Protein AF-A0A965JV28-F1 (afdb_monomer_lite)

pLDDT: mean 87.9, std 7.73, range [60.5, 96.5]

Secondary structure (DSSP, 8-state):
---PPTT-SS-TTTS-HHHHHHH-HHHHHHHHHHHHHHHTT-

Foldseek 3Di:
DPADDPPGPDHLVPDDPVVCCVDDPVNVVVVVVVVVVVVVVD

Radius of gyration: 13.51 Å; chains: 1; bounding box: 28×16×37 Å

Sequence (42 aa):
PIFVPEGEIRTFAEMSLEEKNKHSHRARAFQKMIEFLNELKI

Structure (mmCIF, N/CA/C/O backbone):
data_AF-A0A965JV28-F1
#
_entry.id   AF-A0A965JV28-F1
#
loop_
_atom_site.group_PDB
_atom_site.id
_atom_site.type_symbol
_atom_site.label_atom_id
_atom_site.label_alt_id
_atom_site.label_comp_id
_atom_site.label_asym_id
_atom_site.label_entity_id
_atom_site.label_seq_id
_atom_site.pdbx_PDB_ins_code
_atom_site.Cartn_x
_atom_site.Cartn_y
_atom_site.Cartn_z
_atom_site.occupancy
_atom_site.B_iso_or_equiv
_atom_site.auth_seq_id
_atom_site.auth_comp_id
_atom_site.auth_asym_id
_atom_site.auth_atom_id
_atom_site.pdbx_PDB_model_num
ATOM 1 N N . PRO A 1 1 ? 14.638 -2.447 -9.875 1.00 66.94 1 PRO A N 1
ATOM 2 C CA . PRO A 1 1 ? 13.191 -2.238 -10.121 1.00 66.94 1 PRO A CA 1
ATOM 3 C C . PRO A 1 1 ? 12.578 -3.420 -10.889 1.00 66.94 1 PRO A C 1
ATOM 5 O O . PRO A 1 1 ? 12.795 -3.542 -12.085 1.00 66.94 1 PRO A O 1
ATOM 8 N N . ILE A 1 2 ? 11.899 -4.330 -10.180 1.00 83.31 2 ILE A N 1
ATOM 9 C CA . ILE A 1 2 ? 11.367 -5.586 -10.759 1.00 83.31 2 ILE A CA 1
ATOM 10 C C . ILE A 1 2 ? 9.873 -5.800 -10.492 1.00 83.31 2 ILE A C 1
ATOM 12 O O . ILE A 1 2 ? 9.282 -6.737 -11.012 1.00 83.31 2 ILE A O 1
ATOM 16 N N . PHE A 1 3 ? 9.261 -4.954 -9.661 1.00 89.12 3 PHE A N 1
ATOM 17 C CA . PHE A 1 3 ? 7.862 -5.103 -9.282 1.00 89.12 3 PHE A CA 1
ATOM 18 C C . PHE A 1 3 ? 6.983 -4.242 -10.183 1.00 89.12 3 PHE A C 1
ATOM 20 O O . PHE A 1 3 ? 7.023 -3.011 -10.089 1.00 89.12 3 PHE A O 1
ATOM 27 N N . VAL A 1 4 ? 6.203 -4.908 -11.027 1.00 90.25 4 VAL A N 1
ATOM 28 C CA . VAL A 1 4 ? 5.113 -4.330 -11.815 1.00 90.25 4 VAL A CA 1
ATOM 29 C C . VAL A 1 4 ? 3.810 -4.710 -11.108 1.00 90.25 4 VAL A C 1
ATOM 31 O O . VAL A 1 4 ? 3.567 -5.903 -10.915 1.00 90.25 4 VAL A O 1
ATOM 34 N N . PRO A 1 5 ? 3.007 -3.740 -10.640 1.00 87.62 5 PRO A N 1
ATOM 35 C CA . PRO A 1 5 ? 1.720 -4.048 -10.037 1.00 87.62 5 PRO A CA 1
ATOM 36 C C . PRO A 1 5 ? 0.756 -4.619 -11.081 1.00 87.62 5 PRO A C 1
ATOM 38 O O . PRO A 1 5 ? 0.856 -4.340 -12.274 1.00 87.62 5 PRO A O 1
ATOM 41 N N . GLU A 1 6 ? -0.195 -5.420 -10.615 1.00 87.38 6 GLU A N 1
ATOM 42 C CA . GLU A 1 6 ? -1.215 -6.027 -11.467 1.00 87.38 6 GLU A CA 1
ATOM 43 C C . GLU A 1 6 ? -2.014 -4.964 -12.242 1.00 87.38 6 GLU A C 1
ATOM 45 O O . GLU A 1 6 ? -2.458 -3.969 -11.666 1.00 87.38 6 GLU A O 1
ATOM 50 N N . GLY A 1 7 ? -2.194 -5.185 -13.549 1.00 88.50 7 GLY A N 1
ATOM 51 C CA . GLY A 1 7 ? -2.929 -4.278 -14.439 1.00 88.50 7 GLY A CA 1
ATOM 52 C C . GLY A 1 7 ? -2.123 -3.086 -14.965 1.00 88.50 7 GLY A C 1
ATOM 53 O O . GLY A 1 7 ? -2.684 -2.245 -15.662 1.00 88.50 7 GLY A O 1
ATOM 54 N N . GLU A 1 8 ? -0.828 -3.015 -14.667 1.00 90.94 8 GLU A N 1
ATOM 55 C CA . GLU A 1 8 ? 0.068 -1.958 -15.132 1.00 90.94 8 GLU A CA 1
ATOM 56 C C . GLU A 1 8 ? 1.228 -2.512 -15.956 1.00 90.94 8 GLU A C 1
ATOM 58 O O . GLU A 1 8 ? 1.584 -3.686 -15.869 1.00 90.94 8 GLU A O 1
ATOM 63 N N . ILE A 1 9 ? 1.824 -1.642 -16.768 1.00 93.06 9 ILE A N 1
ATOM 64 C CA . ILE A 1 9 ? 2.998 -1.973 -17.596 1.00 93.06 9 ILE A CA 1
ATOM 65 C C . ILE A 1 9 ? 4.295 -1.394 -17.023 1.00 93.06 9 ILE A C 1
ATOM 67 O O . ILE A 1 9 ? 5.387 -1.807 -17.405 1.00 93.06 9 ILE A O 1
ATOM 71 N N . ARG A 1 10 ? 4.171 -0.433 -16.102 1.00 92.50 10 ARG A N 1
ATOM 72 C CA . ARG A 1 10 ? 5.277 0.270 -15.444 1.00 92.50 10 ARG A CA 1
ATOM 73 C C . ARG A 1 10 ? 5.638 -0.405 -14.126 1.00 92.50 10 ARG A C 1
ATOM 75 O O . ARG A 1 10 ? 4.770 -0.84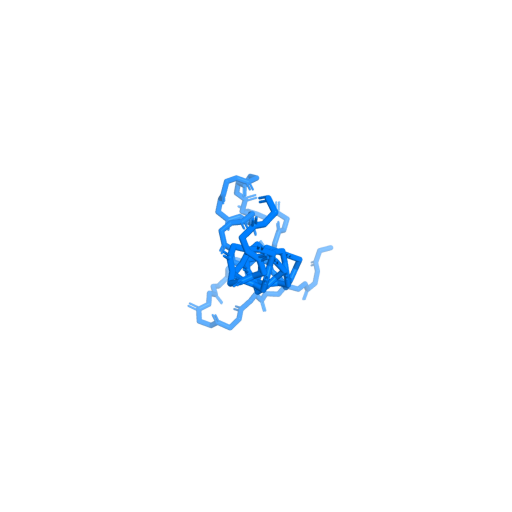5 -13.376 1.00 92.50 10 ARG A O 1
ATOM 82 N N . THR A 1 11 ? 6.917 -0.421 -13.779 1.00 92.25 11 THR A N 1
ATOM 83 C CA . THR A 1 11 ? 7.378 -0.807 -12.444 1.00 92.25 11 THR A CA 1
ATOM 84 C C . THR A 1 11 ? 7.044 0.268 -11.409 1.00 92.25 11 THR A C 1
ATOM 86 O O . THR A 1 11 ? 6.916 1.451 -11.717 1.00 92.25 11 THR A O 1
ATOM 89 N N . PHE A 1 12 ? 7.024 -0.098 -10.126 1.00 89.12 12 PHE A N 1
ATOM 90 C CA . PHE A 1 12 ? 6.902 0.876 -9.030 1.00 89.12 12 PHE A CA 1
ATOM 91 C C . PHE A 1 12 ? 7.986 1.963 -8.999 1.00 89.12 12 PHE A C 1
ATOM 93 O O . PHE A 1 12 ? 7.801 2.958 -8.304 1.00 89.12 12 PHE A O 1
ATOM 100 N N . ALA A 1 13 ? 9.127 1.767 -9.665 1.00 90.19 13 ALA A N 1
ATOM 101 C CA . ALA A 1 13 ? 10.173 2.787 -9.739 1.00 90.19 13 ALA A CA 1
ATOM 102 C C . ALA A 1 13 ? 9.910 3.829 -10.836 1.00 90.19 13 ALA A C 1
ATOM 104 O O . ALA A 1 13 ? 10.492 4.905 -10.790 1.00 90.19 13 ALA A O 1
ATOM 105 N N . GLU A 1 14 ? 9.041 3.510 -11.795 1.00 92.44 14 GLU A N 1
ATOM 106 C CA . GLU A 1 14 ? 8.632 4.393 -12.895 1.00 92.44 14 GLU A CA 1
ATOM 107 C C . GLU A 1 14 ? 7.346 5.170 -12.572 1.00 92.44 14 GLU A C 1
ATOM 109 O O . GLU A 1 14 ? 6.933 6.040 -13.334 1.00 92.44 14 GLU A O 1
ATOM 114 N N . MET A 1 15 ? 6.706 4.860 -11.443 1.00 89.88 15 MET A N 1
ATOM 115 C CA . MET A 1 15 ? 5.533 5.565 -10.933 1.00 89.88 15 MET A CA 1
ATOM 116 C C . MET A 1 15 ? 5.945 6.737 -10.042 1.00 89.88 15 MET A C 1
ATOM 118 O O . MET A 1 15 ? 6.908 6.650 -9.274 1.00 89.88 15 MET A O 1
ATOM 122 N N . SER A 1 16 ? 5.164 7.815 -10.082 1.00 91.19 16 SER A N 1
ATOM 123 C CA . SER A 1 16 ? 5.270 8.900 -9.109 1.00 91.19 16 SER A CA 1
ATOM 124 C C . SER A 1 16 ? 4.985 8.396 -7.692 1.00 91.19 16 SER A C 1
ATOM 126 O O . SER A 1 16 ? 4.334 7.367 -7.468 1.00 91.19 16 SER A O 1
ATOM 128 N N . LEU A 1 17 ? 5.459 9.148 -6.696 1.00 85.00 17 LEU A N 1
ATOM 129 C CA . LEU A 1 17 ? 5.221 8.808 -5.296 1.00 85.00 17 LEU A CA 1
ATOM 130 C C . LEU A 1 17 ? 3.720 8.776 -4.965 1.00 85.00 17 LEU A C 1
ATOM 132 O O . LEU A 1 17 ? 3.292 7.948 -4.164 1.00 85.00 17 LEU A O 1
ATOM 136 N N . GLU A 1 18 ? 2.931 9.642 -5.601 1.00 86.19 18 GLU A N 1
ATOM 137 C CA . GLU A 1 18 ? 1.479 9.712 -5.442 1.00 86.19 18 GLU A CA 1
ATOM 138 C C . GLU A 1 18 ? 0.783 8.460 -5.997 1.00 86.19 18 GLU A C 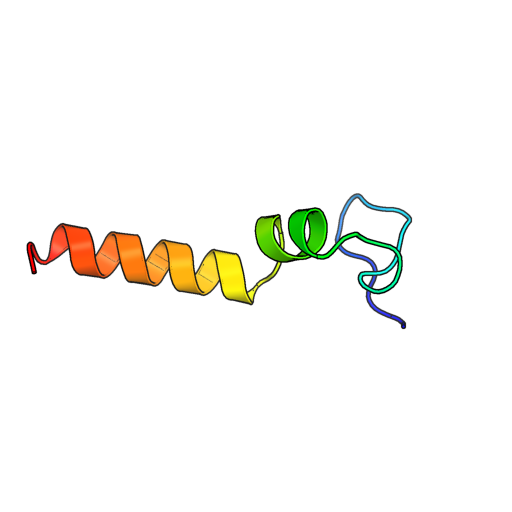1
ATOM 140 O O . GLU A 1 18 ? 0.055 7.791 -5.259 1.00 86.19 18 GLU A O 1
ATOM 145 N N . GLU A 1 19 ? 1.080 8.071 -7.244 1.00 86.31 19 GLU A N 1
ATOM 146 C CA . GLU A 1 19 ? 0.559 6.840 -7.862 1.00 86.31 19 GLU A CA 1
ATOM 147 C C . GLU A 1 19 ? 0.917 5.607 -7.020 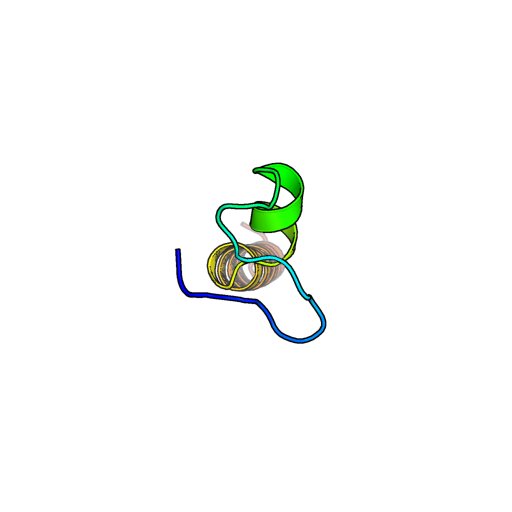1.00 86.31 19 GLU A C 1
ATOM 149 O O . GLU A 1 19 ? 0.060 4.783 -6.682 1.00 86.31 19 GLU A O 1
ATOM 154 N N . LYS A 1 20 ? 2.184 5.510 -6.599 1.00 84.94 20 LYS A N 1
ATOM 155 C CA . LYS A 1 20 ? 2.669 4.409 -5.763 1.00 84.94 20 LYS A CA 1
ATOM 156 C C . LYS A 1 20 ? 1.963 4.370 -4.409 1.00 84.94 20 LYS A C 1
ATOM 158 O O . LYS A 1 20 ? 1.586 3.293 -3.939 1.00 84.94 20 LYS A O 1
ATOM 163 N N . ASN A 1 21 ? 1.789 5.520 -3.759 1.00 82.31 21 ASN A N 1
ATOM 164 C CA . ASN A 1 21 ? 1.137 5.591 -2.456 1.00 82.31 21 ASN A CA 1
ATOM 165 C C . ASN A 1 21 ? -0.346 5.230 -2.542 1.00 82.31 21 ASN A C 1
ATOM 167 O O . ASN A 1 21 ? -0.834 4.592 -1.620 1.00 82.31 21 ASN A O 1
ATOM 171 N N . LYS A 1 22 ? -1.041 5.521 -3.645 1.00 79.88 22 LYS A N 1
ATOM 172 C CA . LYS A 1 22 ? -2.451 5.143 -3.814 1.00 79.88 22 LYS A CA 1
ATOM 173 C C . LYS A 1 22 ? -2.671 3.625 -3.882 1.00 79.88 22 LYS A C 1
ATOM 175 O O . LYS A 1 22 ? -3.687 3.128 -3.403 1.00 79.88 22 LYS A O 1
ATOM 180 N N . HIS A 1 23 ? -1.717 2.880 -4.444 1.00 71.94 23 HIS A N 1
ATOM 181 C CA . HIS A 1 23 ? -1.902 1.455 -4.754 1.00 71.94 23 HIS A CA 1
ATOM 182 C C . HIS A 1 23 ? -1.014 0.487 -3.957 1.00 71.94 23 HIS A C 1
ATOM 184 O O . HIS A 1 23 ? -1.186 -0.728 -4.069 1.00 71.94 23 HIS A O 1
ATOM 190 N N . SER A 1 24 ? -0.093 0.979 -3.123 1.00 82.56 24 SER A N 1
ATOM 191 C CA . SER A 1 24 ? 0.810 0.109 -2.357 1.00 82.56 24 SER A CA 1
ATOM 192 C C . SER A 1 24 ? 0.089 -0.768 -1.319 1.00 82.56 24 SER A C 1
ATOM 194 O O . SER A 1 24 ? -0.882 -0.349 -0.683 1.00 82.56 24 SER A O 1
ATOM 196 N N . HIS A 1 25 ? 0.631 -1.966 -1.058 1.00 86.31 25 HIS A N 1
ATOM 197 C CA . HIS A 1 25 ? 0.182 -2.829 0.047 1.00 86.31 25 HIS A CA 1
ATOM 198 C C . HIS A 1 25 ? 0.168 -2.093 1.392 1.00 86.31 25 HIS A C 1
ATOM 200 O O . HIS A 1 25 ? -0.741 -2.289 2.195 1.00 86.31 25 HIS A O 1
ATOM 206 N N . ARG A 1 26 ? 1.146 -1.202 1.605 1.00 89.31 26 ARG A N 1
ATOM 207 C CA . ARG A 1 26 ? 1.222 -0.355 2.795 1.00 89.31 26 ARG A CA 1
ATOM 208 C C . ARG A 1 26 ? -0.007 0.539 2.915 1.00 89.31 26 ARG A C 1
ATOM 210 O O . ARG A 1 26 ? -0.646 0.527 3.956 1.00 89.31 26 ARG A O 1
ATOM 217 N N . ALA A 1 27 ? -0.369 1.269 1.865 1.00 88.06 27 ALA A N 1
ATOM 218 C CA . ALA A 1 27 ?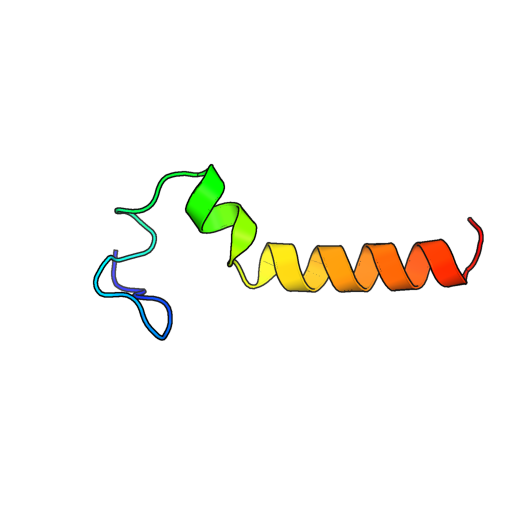 -1.536 2.145 1.910 1.00 88.06 27 ALA A CA 1
ATOM 219 C C . ALA A 1 27 ? -2.835 1.374 2.175 1.00 88.06 27 ALA A C 1
ATOM 221 O O . ALA A 1 27 ? -3.628 1.800 3.006 1.00 88.06 27 ALA A O 1
ATOM 222 N N . ARG A 1 28 ? -3.005 0.189 1.571 1.00 89.31 28 ARG A N 1
ATOM 223 C CA . ARG A 1 28 ? -4.153 -0.691 1.860 1.00 89.31 28 ARG A CA 1
ATOM 224 C C . ARG A 1 28 ? -4.194 -1.136 3.328 1.00 89.31 28 ARG A C 1
ATOM 226 O O . ARG A 1 28 ? -5.266 -1.169 3.921 1.00 89.31 28 ARG A O 1
ATOM 233 N N . ALA A 1 29 ? -3.047 -1.477 3.918 1.00 93.88 29 ALA A N 1
ATOM 234 C CA . ALA A 1 29 ? -2.963 -1.850 5.331 1.00 93.88 29 ALA A CA 1
ATOM 235 C C . ALA A 1 29 ? -3.286 -0.670 6.262 1.00 93.88 29 ALA A C 1
ATOM 237 O O . ALA A 1 29 ? -4.048 -0.833 7.211 1.00 93.88 29 ALA A O 1
ATOM 238 N N . PHE A 1 30 ? -2.764 0.522 5.962 1.00 92.62 30 PHE A N 1
ATOM 239 C CA . PHE A 1 30 ? -3.070 1.736 6.722 1.00 92.62 30 PHE A CA 1
ATOM 240 C C . PHE A 1 30 ? -4.543 2.134 6.607 1.00 92.62 30 PHE A C 1
ATOM 242 O O . PHE A 1 30 ? -5.131 2.505 7.614 1.00 92.62 30 PHE A O 1
ATOM 249 N N . GLN A 1 31 ? -5.158 1.999 5.430 1.00 92.19 31 GLN A N 1
ATOM 250 C CA . GLN A 1 31 ? -6.586 2.261 5.247 1.00 92.19 31 GLN A CA 1
ATOM 251 C C . GLN A 1 31 ? -7.440 1.368 6.160 1.00 92.19 31 GLN A C 1
ATOM 253 O O . GLN A 1 31 ? -8.277 1.876 6.899 1.00 92.19 31 GLN A O 1
ATOM 258 N N . LYS A 1 32 ? -7.152 0.060 6.200 1.00 94.19 32 LYS A N 1
ATOM 259 C CA . LYS A 1 32 ? -7.827 -0.880 7.114 1.00 94.19 32 LYS A CA 1
ATOM 260 C C . LYS A 1 32 ? -7.597 -0.546 8.588 1.00 94.19 32 LYS A C 1
ATOM 262 O O . LYS A 1 32 ? -8.499 -0.697 9.402 1.00 94.19 32 LYS A O 1
ATOM 267 N N . MET A 1 33 ? -6.389 -0.107 8.942 1.00 95.00 33 MET A N 1
ATOM 268 C CA . MET A 1 33 ? -6.079 0.330 10.305 1.00 95.00 33 MET A CA 1
ATOM 269 C C . MET A 1 33 ? -6.891 1.574 10.686 1.00 95.00 33 MET A C 1
ATOM 271 O O . MET A 1 33 ? -7.441 1.622 11.778 1.00 95.00 33 MET A O 1
ATOM 275 N N . ILE A 1 34 ? -6.981 2.566 9.797 1.00 95.00 34 ILE A N 1
ATOM 276 C CA . ILE A 1 34 ? -7.769 3.786 10.016 1.00 95.00 34 ILE A CA 1
ATOM 277 C C . ILE A 1 34 ? -9.251 3.440 10.183 1.00 95.00 34 ILE A C 1
ATOM 279 O O . ILE A 1 34 ? -9.880 3.928 11.115 1.00 95.00 34 ILE A O 1
ATOM 283 N N . GLU A 1 35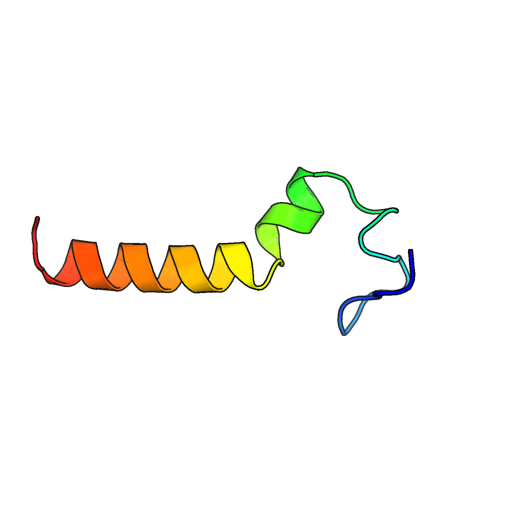 ? -9.796 2.576 9.325 1.00 96.00 35 GLU A N 1
ATOM 284 C CA . GLU A 1 35 ? -11.174 2.075 9.440 1.00 96.00 35 GLU A CA 1
ATOM 285 C C . GLU A 1 35 ? -11.420 1.426 10.806 1.00 96.00 35 GLU A C 1
ATOM 287 O O . GLU A 1 35 ? -12.347 1.819 11.509 1.00 96.00 35 GLU A O 1
ATOM 292 N N . PHE A 1 36 ? -10.530 0.526 11.229 1.00 96.38 36 PHE A N 1
ATOM 293 C CA . PHE A 1 36 ? -10.603 -0.115 12.541 1.00 96.38 36 PHE A CA 1
ATOM 294 C C . PHE A 1 36 ? -10.567 0.892 13.703 1.00 96.38 36 PHE A C 1
ATOM 296 O O . PHE A 1 36 ? -11.365 0.799 14.631 1.00 96.38 36 PHE A O 1
ATOM 303 N N . LEU A 1 37 ? -9.666 1.878 13.664 1.00 96.50 37 LEU A N 1
ATOM 304 C CA . LEU A 1 37 ? -9.562 2.897 14.715 1.00 96.50 37 LEU A CA 1
ATOM 305 C C . LEU A 1 37 ? -10.795 3.815 14.760 1.00 96.50 37 LEU A C 1
ATOM 307 O O . LEU A 1 37 ? -11.261 4.155 15.846 1.00 96.50 37 LEU A O 1
ATOM 311 N N . ASN A 1 38 ? -11.358 4.161 13.600 1.00 95.12 38 ASN A N 1
ATOM 312 C CA . ASN A 1 38 ? -12.586 4.951 13.510 1.00 95.12 38 ASN A CA 1
ATOM 313 C C . ASN A 1 38 ? -13.796 4.193 14.079 1.00 95.12 38 ASN A C 1
ATOM 315 O O . ASN A 1 38 ? -14.627 4.790 14.765 1.00 95.12 38 ASN A O 1
ATOM 319 N N . GLU A 1 39 ? -13.895 2.882 13.834 1.00 94.00 39 GLU A N 1
ATOM 320 C CA . GLU A 1 39 ? -14.932 2.030 14.434 1.00 94.00 39 GLU A CA 1
ATOM 321 C C . GLU A 1 39 ? -14.824 1.978 15.965 1.00 94.00 39 GLU A C 1
ATOM 323 O O . GLU A 1 39 ? -15.845 1.956 16.657 1.00 94.00 39 GLU A O 1
ATOM 328 N N . LEU A 1 40 ? -13.603 2.034 16.506 1.00 91.19 40 LEU A N 1
ATOM 329 C CA . LEU A 1 40 ? -13.352 2.100 17.948 1.00 91.19 40 LEU A CA 1
ATOM 330 C C . LEU A 1 40 ? -13.694 3.465 18.583 1.00 91.19 40 LEU A C 1
ATOM 332 O O . LEU A 1 40 ? -13.643 3.571 19.809 1.00 91.19 40 LEU A O 1
ATOM 336 N N . LYS A 1 41 ? -14.084 4.482 17.792 1.00 72.56 41 LYS A N 1
ATOM 337 C 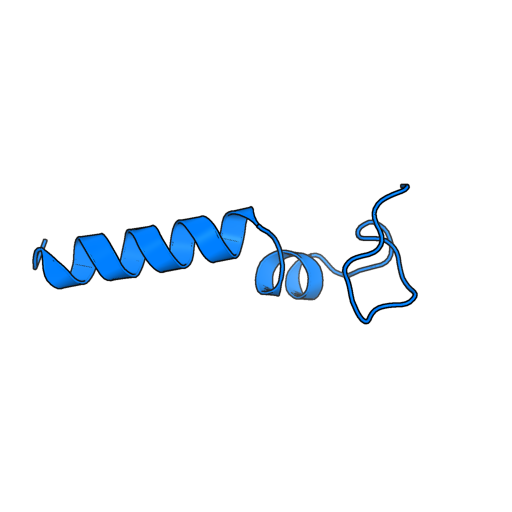CA . LYS A 1 41 ? -14.387 5.862 18.236 1.00 72.56 41 LYS A CA 1
ATOM 338 C C . LYS A 1 41 ? -13.293 6.487 19.118 1.00 72.56 41 LYS A C 1
ATOM 340 O O . LYS A 1 41 ? -13.611 7.158 20.102 1.00 72.56 41 LYS A O 1
ATOM 345 N N . ILE A 1 42 ? -12.027 6.232 18.795 1.00 60.50 42 ILE A N 1
ATOM 346 C CA . ILE A 1 42 ? -10.874 6.872 19.451 1.00 60.50 42 ILE A CA 1
ATOM 347 C C . ILE A 1 42 ? -10.595 8.221 18.791 1.00 60.50 42 ILE A C 1
ATOM 349 O O . ILE A 1 42 ? -10.683 8.288 17.544 1.00 60.50 42 ILE A O 1
#